Protein AF-A0A349MM87-F1 (afdb_monomer_lite)

Radius of gyration: 17.18 Å; chains: 1; bounding box: 36×29×49 Å

Secondary structure (DSSP, 8-state):
-HHHHHSTTS----HHHHHHHHHHHHHHHHHHHHHHHHHHHHS-HHHHHHIIIIIHHHHHHHHHHHHHHHHHHH-------

Structure (mmCIF, N/CA/C/O backbone):
data_AF-A0A349MM87-F1
#
_entry.id   AF-A0A349MM87-F1
#
loop_
_atom_site.group_PDB
_atom_site.id
_atom_site.type_symbol
_atom_site.label_atom_id
_atom_site.label_alt_id
_atom_site.label_comp_id
_atom_site.label_asym_id
_atom_site.label_entity_id
_atom_site.label_seq_id
_atom_site.pdbx_PDB_ins_code
_atom_site.Cartn_x
_atom_site.Cartn_y
_atom_site.Cartn_z
_atom_site.occupancy
_atom_site.B_iso_or_equiv
_atom_site.auth_seq_id
_atom_site.auth_comp_id
_atom_site.auth_asym_id
_atom_site.auth_atom_id
_atom_site.pdbx_PDB_model_num
ATOM 1 N N . ASN A 1 1 ? -9.945 -22.500 12.004 1.00 50.44 1 ASN A N 1
ATOM 2 C CA . ASN A 1 1 ? -9.406 -21.121 11.923 1.00 50.44 1 ASN A CA 1
ATOM 3 C C . ASN A 1 1 ? -8.093 -21.022 12.694 1.00 50.44 1 ASN A C 1
ATOM 5 O O . ASN A 1 1 ? -8.100 -20.690 13.872 1.00 50.44 1 ASN A O 1
ATOM 9 N N . LEU A 1 2 ? -6.974 -21.346 12.036 1.00 55.41 2 LEU A N 1
ATOM 10 C CA . LEU A 1 2 ? -5.628 -21.415 12.635 1.00 55.41 2 LEU A CA 1
ATOM 11 C C . LEU A 1 2 ? -5.141 -20.073 13.203 1.00 55.41 2 LEU A C 1
ATOM 13 O O . LEU A 1 2 ? -4.514 -20.041 14.255 1.00 55.41 2 LEU A O 1
ATOM 17 N N . ILE A 1 3 ? -5.528 -18.964 12.572 1.00 57.31 3 ILE A N 1
ATOM 18 C CA . ILE A 1 3 ? -5.176 -17.609 13.023 1.00 57.31 3 ILE A CA 1
ATOM 19 C C . ILE A 1 3 ? -5.842 -17.280 14.375 1.00 57.31 3 ILE A C 1
ATOM 21 O O . ILE A 1 3 ? -5.223 -16.668 15.240 1.00 57.31 3 ILE A O 1
ATOM 25 N N . LYS A 1 4 ? -7.065 -17.780 14.618 1.00 53.12 4 LYS A N 1
ATOM 26 C CA . LYS A 1 4 ? -7.788 -17.617 15.895 1.00 53.12 4 LYS A CA 1
ATOM 27 C C . LYS A 1 4 ? -7.182 -18.462 17.026 1.00 53.12 4 LYS A C 1
ATOM 29 O O . LYS A 1 4 ? -7.270 -18.077 18.184 1.00 53.12 4 LYS A O 1
ATOM 34 N N . ALA A 1 5 ? -6.552 -19.590 16.689 1.00 60.47 5 ALA A N 1
ATOM 35 C CA . ALA A 1 5 ? -5.919 -20.490 17.655 1.00 60.47 5 ALA A CA 1
ATOM 36 C C . ALA A 1 5 ? -4.526 -20.008 18.094 1.00 60.47 5 ALA A C 1
ATOM 38 O O . ALA A 1 5 ? -4.154 -20.211 19.243 1.00 60.47 5 ALA A O 1
ATOM 39 N N . MET A 1 6 ? -3.777 -19.325 17.221 1.00 58.38 6 MET A N 1
ATOM 40 C CA . MET A 1 6 ? -2.465 -18.769 17.587 1.00 58.38 6 MET A CA 1
ATOM 41 C C . MET A 1 6 ? -2.555 -17.493 18.437 1.00 58.38 6 MET A C 1
ATOM 43 O O . MET A 1 6 ? -1.598 -17.152 19.123 1.00 58.38 6 MET A O 1
ATOM 47 N N . MET A 1 7 ? -3.692 -16.787 18.409 1.00 57.66 7 MET A N 1
ATOM 48 C CA . MET A 1 7 ? -3.866 -15.481 19.067 1.00 57.66 7 MET A CA 1
ATOM 49 C C . MET A 1 7 ? -4.953 -15.474 20.157 1.00 57.66 7 MET A C 1
ATOM 51 O O . MET A 1 7 ? -5.321 -14.427 20.692 1.00 57.66 7 MET A O 1
ATOM 55 N N . GLY A 1 8 ? -5.492 -16.646 20.492 1.00 57.34 8 GLY A N 1
ATOM 56 C CA . GLY A 1 8 ? -6.561 -16.799 21.469 1.00 57.34 8 GLY A CA 1
ATOM 57 C C . GLY A 1 8 ? -6.034 -16.858 22.897 1.00 57.34 8 GLY A C 1
ATOM 58 O O . GLY A 1 8 ? -5.792 -17.952 23.382 1.00 57.34 8 GLY A O 1
ATOM 59 N N . SER A 1 9 ? -5.893 -15.701 23.562 1.00 50.72 9 SER A N 1
ATOM 60 C CA . SER A 1 9 ? -6.245 -15.571 24.995 1.00 50.72 9 SER A CA 1
ATOM 61 C C . SER A 1 9 ? -6.178 -14.148 25.580 1.00 50.72 9 SER A C 1
ATOM 63 O O . SER A 1 9 ? -6.559 -13.993 26.738 1.00 50.72 9 SER A O 1
ATOM 65 N N . LYS A 1 10 ? -5.686 -13.109 24.879 1.00 43.28 10 LYS A N 1
ATOM 66 C CA . LYS A 1 10 ? -5.432 -11.805 25.546 1.00 43.28 10 LYS A CA 1
ATOM 67 C C . LYS A 1 10 ? -5.999 -10.533 24.926 1.00 43.28 10 LYS A C 1
ATOM 69 O O . LYS A 1 10 ? -5.855 -9.488 25.544 1.00 43.28 10 LYS A O 1
ATOM 74 N N . MET A 1 11 ? -6.681 -10.573 23.787 1.00 47.38 11 MET A N 1
ATOM 75 C CA . MET A 1 11 ? -7.328 -9.363 23.278 1.00 47.38 11 MET A CA 1
ATOM 76 C C . MET A 1 11 ? -8.695 -9.684 22.696 1.00 47.38 11 MET A C 1
ATOM 78 O O . MET A 1 11 ? -8.808 -10.197 21.585 1.00 47.38 11 MET A O 1
ATOM 82 N N . GLN A 1 12 ? -9.736 -9.313 23.439 1.00 47.41 12 GLN A N 1
ATOM 83 C CA . GLN A 1 12 ? -11.056 -9.005 22.896 1.00 47.41 12 GLN A CA 1
ATOM 84 C C . GLN A 1 12 ? -10.955 -7.753 21.998 1.00 47.41 12 GLN A C 1
ATOM 86 O O . GLN A 1 12 ? -11.582 -6.730 22.243 1.00 47.41 12 GLN A O 1
ATOM 91 N N . MET A 1 13 ? -10.119 -7.783 20.958 1.00 51.09 13 MET A N 1
ATOM 92 C CA . MET A 1 13 ? -10.156 -6.745 19.935 1.00 51.09 13 MET A CA 1
ATOM 93 C C . MET A 1 13 ? -11.406 -6.997 19.098 1.00 51.09 13 MET A C 1
ATOM 95 O O . MET A 1 13 ? -11.430 -7.925 18.292 1.00 51.09 13 MET A O 1
ATOM 99 N N . LYS A 1 14 ? -12.443 -6.192 19.357 1.00 55.22 14 LYS A N 1
ATOM 100 C CA . LYS A 1 14 ? -13.693 -6.032 18.594 1.00 55.22 14 LYS A CA 1
ATOM 101 C C . LYS A 1 14 ? -13.523 -6.531 17.150 1.00 55.22 14 LYS A C 1
ATOM 103 O O . LYS A 1 14 ? -12.700 -5.978 16.420 1.00 55.22 14 LYS A O 1
ATOM 108 N N . ASP A 1 15 ? -14.304 -7.526 16.716 1.00 63.50 15 ASP A N 1
ATOM 109 C CA . ASP A 1 15 ? -14.181 -8.170 15.387 1.00 63.50 15 ASP A CA 1
ATOM 110 C C . ASP A 1 15 ? -14.147 -7.166 14.206 1.00 63.50 15 ASP A C 1
ATOM 112 O O . ASP A 1 15 ? -13.567 -7.423 13.151 1.00 63.50 15 ASP A O 1
ATOM 116 N N . SER A 1 16 ? -14.712 -5.970 14.405 1.00 65.44 16 SER A N 1
ATOM 117 C CA . SER A 1 16 ? -14.643 -4.835 13.476 1.00 65.44 16 SER A CA 1
ATOM 118 C C . SER A 1 16 ? -13.208 -4.404 13.125 1.00 65.44 16 SER A C 1
ATOM 120 O O . SER A 1 16 ? -12.927 -4.093 11.966 1.00 65.44 16 SER A O 1
ATOM 122 N N . LEU A 1 17 ? -12.273 -4.416 14.083 1.00 69.56 17 LEU A N 1
ATOM 123 C CA . LEU A 1 17 ? -10.892 -3.986 13.842 1.00 69.56 17 LEU A CA 1
ATOM 124 C C . LEU A 1 17 ? -10.126 -5.009 12.994 1.00 69.56 17 LEU A C 1
ATOM 126 O O . LEU A 1 17 ? -9.392 -4.626 12.084 1.00 69.56 17 LEU A O 1
ATOM 130 N 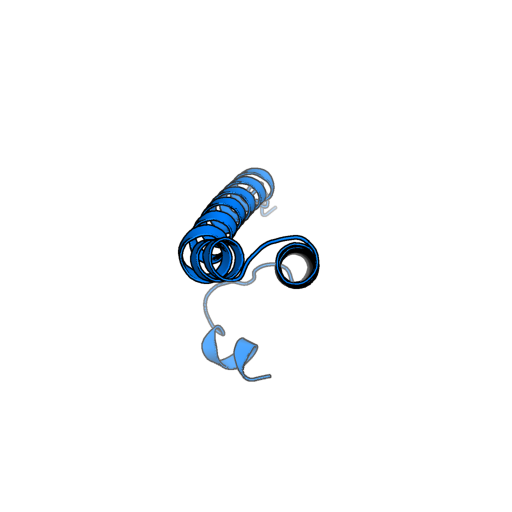N . TRP A 1 18 ? -10.374 -6.302 13.218 1.00 70.94 18 TRP A N 1
ATOM 131 C CA . TRP A 1 18 ? -9.814 -7.390 12.414 1.00 70.94 18 TRP A CA 1
ATOM 132 C C . TRP A 1 18 ? -10.228 -7.301 10.945 1.00 70.94 18 TRP A C 1
ATOM 134 O O . TRP A 1 18 ? -9.382 -7.438 10.063 1.00 70.94 18 TRP A O 1
ATOM 144 N N . ASN A 1 19 ? -11.497 -6.992 10.668 1.00 75.19 19 ASN A N 1
ATOM 145 C CA . ASN A 1 19 ? -11.963 -6.786 9.295 1.00 75.19 19 ASN A CA 1
ATOM 146 C C . ASN A 1 19 ? -11.308 -5.566 8.632 1.00 75.19 19 ASN A C 1
ATOM 148 O O . ASN A 1 19 ? -10.932 -5.639 7.463 1.00 75.19 19 ASN A O 1
ATOM 152 N N . LYS A 1 20 ? -11.109 -4.463 9.367 1.00 76.50 20 LYS A N 1
ATOM 153 C CA . LYS A 1 20 ? -10.410 -3.271 8.850 1.00 76.50 20 LYS A CA 1
ATOM 154 C C . LYS A 1 20 ? -8.935 -3.542 8.546 1.00 76.50 20 LYS A C 1
ATOM 156 O O . LYS A 1 20 ? -8.438 -3.106 7.506 1.00 76.50 20 LYS A O 1
ATOM 161 N N . LEU A 1 21 ? -8.254 -4.279 9.423 1.00 78.06 21 LEU A N 1
ATOM 162 C CA . LEU A 1 21 ? -6.881 -4.746 9.214 1.00 78.06 21 LEU A CA 1
ATOM 163 C C . LEU A 1 21 ? -6.800 -5.627 7.965 1.00 78.06 21 LEU A C 1
ATOM 165 O O . LEU A 1 21 ? -5.995 -5.359 7.076 1.00 78.06 21 LEU A O 1
ATOM 169 N N . ASN A 1 22 ? -7.683 -6.618 7.853 1.00 82.56 22 ASN A N 1
ATOM 170 C CA . ASN A 1 22 ? -7.688 -7.545 6.726 1.00 82.56 22 ASN A CA 1
ATOM 171 C C . ASN A 1 22 ? -7.998 -6.837 5.393 1.00 82.56 22 ASN A C 1
ATOM 173 O O . ASN A 1 22 ? -7.334 -7.088 4.391 1.00 82.56 22 ASN A O 1
ATOM 177 N N . LEU A 1 23 ? -8.940 -5.886 5.384 1.00 83.50 23 LEU A N 1
ATOM 178 C CA . LEU A 1 23 ? -9.246 -5.070 4.204 1.00 83.50 23 LEU A CA 1
ATOM 179 C C . LEU A 1 23 ? -8.069 -4.164 3.810 1.00 83.50 23 LEU A C 1
ATOM 181 O O . LEU A 1 23 ? -7.775 -4.016 2.626 1.00 83.50 23 LEU A O 1
ATOM 185 N N . SER A 1 24 ? -7.366 -3.595 4.794 1.00 84.44 24 SER A N 1
ATOM 186 C CA . SER A 1 24 ? -6.163 -2.788 4.547 1.00 84.44 24 SER A CA 1
ATOM 187 C C . SER A 1 24 ? -5.040 -3.625 3.938 1.00 84.44 24 SER A C 1
ATOM 189 O O . SER A 1 24 ? -4.378 -3.175 3.006 1.00 84.44 24 SER A O 1
ATOM 191 N N . TRP A 1 25 ? -4.853 -4.853 4.428 1.00 86.25 25 TRP A N 1
ATOM 192 C CA . TRP A 1 25 ? -3.916 -5.815 3.852 1.00 86.25 25 TRP A CA 1
ATOM 193 C C . TRP A 1 25 ? -4.320 -6.200 2.427 1.00 86.25 25 TRP A C 1
ATOM 195 O O . TRP A 1 25 ? -3.498 -6.102 1.522 1.00 86.25 25 TRP A O 1
ATOM 205 N N . ALA A 1 26 ? -5.586 -6.548 2.186 1.00 89.25 26 ALA A N 1
ATOM 206 C CA . ALA A 1 26 ? -6.074 -6.851 0.841 1.00 89.25 26 ALA A CA 1
ATOM 207 C C . ALA A 1 26 ? -5.815 -5.688 -0.137 1.00 89.25 26 ALA A C 1
ATOM 209 O O . ALA A 1 26 ? -5.273 -5.905 -1.220 1.00 89.25 26 ALA A O 1
ATOM 210 N N . GLY A 1 27 ? -6.117 -4.449 0.271 1.00 91.38 27 GLY A N 1
ATOM 211 C CA . GLY A 1 27 ? -5.836 -3.248 -0.519 1.00 91.38 27 GLY A CA 1
ATOM 212 C C . GLY A 1 27 ? -4.343 -3.027 -0.770 1.00 91.38 27 GLY A C 1
ATOM 213 O O . GLY A 1 27 ? -3.952 -2.732 -1.898 1.00 91.38 27 GLY A O 1
ATOM 214 N N . PHE A 1 28 ? -3.497 -3.228 0.244 1.00 87.75 28 PHE A N 1
ATOM 215 C CA . PHE A 1 28 ? -2.045 -3.103 0.109 1.00 87.75 28 PHE A CA 1
ATOM 216 C C . PHE A 1 28 ? -1.469 -4.105 -0.891 1.00 87.75 28 PHE A C 1
ATOM 218 O O . PHE A 1 28 ? -0.707 -3.709 -1.768 1.00 87.75 28 PHE A O 1
ATOM 225 N N . PHE A 1 29 ? -1.859 -5.380 -0.808 1.00 88.94 29 PHE A N 1
ATOM 226 C CA . PHE A 1 29 ? -1.393 -6.407 -1.745 1.00 88.94 29 PHE A CA 1
ATOM 227 C C . PHE A 1 29 ? -1.892 -6.164 -3.165 1.00 88.94 29 PHE A C 1
ATOM 229 O O . PHE A 1 29 ? -1.134 -6.351 -4.116 1.00 88.94 29 PHE A O 1
ATOM 236 N N . LEU A 1 30 ? -3.135 -5.707 -3.321 1.00 93.56 30 LEU A N 1
ATOM 237 C CA . LEU A 1 30 ? -3.703 -5.393 -4.629 1.00 93.56 30 LEU A CA 1
ATOM 238 C C . LEU A 1 30 ? -2.992 -4.187 -5.261 1.00 93.56 30 LEU A C 1
ATOM 240 O O . LEU A 1 30 ? -2.629 -4.228 -6.438 1.00 93.56 30 LEU A O 1
ATOM 244 N N . PHE A 1 31 ? -2.700 -3.157 -4.464 1.00 91.19 31 PHE A N 1
ATOM 245 C CA . PHE A 1 31 ? -1.904 -2.006 -4.883 1.00 91.19 31 PHE A CA 1
ATOM 246 C C . PHE A 1 31 ? -0.470 -2.408 -5.248 1.00 91.19 31 PHE A C 1
ATOM 248 O O . PHE A 1 31 ? -0.023 -2.105 -6.350 1.00 91.19 31 PHE A O 1
ATOM 255 N N . MET A 1 32 ? 0.221 -3.153 -4.380 1.00 88.81 32 MET A N 1
ATOM 256 C CA . MET A 1 32 ? 1.566 -3.688 -4.634 1.00 88.81 32 MET A CA 1
ATOM 257 C C . MET A 1 32 ? 1.619 -4.526 -5.913 1.00 88.81 32 MET A C 1
ATOM 259 O O . MET A 1 32 ? 2.528 -4.349 -6.721 1.00 88.81 32 MET A O 1
ATOM 263 N N . GLY A 1 33 ? 0.644 -5.413 -6.121 1.00 90.06 33 GLY A N 1
ATOM 264 C CA . GLY A 1 33 ? 0.545 -6.234 -7.327 1.00 90.06 33 GLY A CA 1
ATOM 265 C C . GLY A 1 33 ? 0.341 -5.393 -8.587 1.00 90.06 33 GLY A C 1
ATOM 266 O O . GLY A 1 33 ? 1.030 -5.600 -9.584 1.00 90.06 33 GLY A O 1
ATOM 267 N N . SER A 1 34 ? -0.542 -4.395 -8.517 1.00 93.25 34 SER A N 1
ATOM 268 C CA . SER A 1 34 ? -0.799 -3.462 -9.623 1.00 93.25 34 SER A CA 1
ATOM 269 C C . SER A 1 34 ? 0.446 -2.648 -9.974 1.00 93.25 34 SER A C 1
ATOM 271 O O . SER A 1 34 ? 0.807 -2.533 -11.144 1.00 93.25 34 SER A O 1
ATOM 273 N N . LEU A 1 35 ? 1.147 -2.135 -8.960 1.00 90.06 35 LEU A N 1
ATOM 274 C CA . LEU A 1 35 ? 2.387 -1.384 -9.138 1.00 90.06 35 LEU A CA 1
ATOM 275 C C . LEU A 1 35 ? 3.501 -2.276 -9.692 1.00 90.06 35 LEU A C 1
ATOM 277 O O . LEU A 1 35 ? 4.256 -1.846 -10.558 1.00 90.06 35 LEU A O 1
ATOM 281 N N . ASN A 1 36 ? 3.571 -3.536 -9.257 1.00 89.75 36 ASN A N 1
ATOM 282 C CA . ASN A 1 36 ? 4.534 -4.500 -9.777 1.00 89.75 36 ASN A CA 1
ATOM 283 C C . ASN A 1 36 ? 4.315 -4.792 -11.267 1.00 89.75 36 ASN A C 1
ATOM 285 O O . ASN A 1 36 ? 5.280 -4.755 -12.027 1.00 89.75 36 ASN A O 1
ATOM 289 N N . LEU A 1 37 ? 3.066 -5.024 -11.684 1.00 90.62 37 LEU A N 1
ATOM 290 C CA . LEU A 1 37 ? 2.701 -5.201 -13.093 1.00 90.62 37 LEU A CA 1
ATOM 291 C C . LEU A 1 37 ? 3.030 -3.947 -13.907 1.00 90.62 37 LEU A C 1
ATOM 293 O O . LEU A 1 37 ? 3.685 -4.043 -14.941 1.00 90.62 37 LEU A O 1
ATOM 297 N N . TYR A 1 38 ? 2.640 -2.767 -13.418 1.00 91.38 38 TYR A N 1
ATOM 298 C CA . TYR A 1 38 ? 2.943 -1.501 -14.085 1.00 91.38 38 TYR A CA 1
ATOM 299 C C . TYR A 1 38 ? 4.448 -1.320 -14.304 1.00 91.38 38 TYR A C 1
ATOM 301 O O . TYR A 1 38 ? 4.871 -1.002 -15.417 1.00 91.38 38 TYR A O 1
ATOM 309 N N . VAL A 1 39 ? 5.254 -1.577 -13.268 1.00 89.75 39 VAL A N 1
ATOM 310 C CA . VAL A 1 39 ? 6.711 -1.462 -13.354 1.00 89.75 39 VAL A CA 1
ATOM 311 C C . VAL A 1 39 ? 7.293 -2.492 -14.324 1.00 89.75 39 VAL A C 1
ATOM 313 O O . VAL A 1 39 ? 8.154 -2.149 -1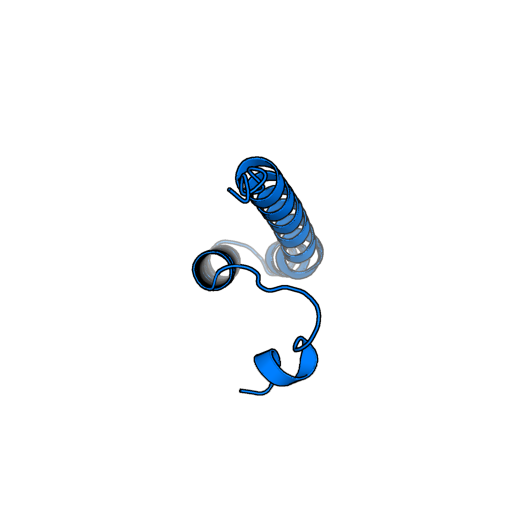5.128 1.00 89.75 39 VAL A O 1
ATOM 316 N N . ALA A 1 40 ? 6.793 -3.729 -14.287 1.00 88.50 40 ALA A N 1
ATOM 317 C CA . ALA A 1 40 ? 7.258 -4.809 -15.153 1.00 88.50 40 ALA A CA 1
ATOM 318 C C . ALA A 1 40 ? 6.994 -4.552 -16.648 1.00 88.50 40 ALA A C 1
ATOM 320 O O . ALA A 1 40 ? 7.799 -4.968 -17.475 1.00 88.50 40 ALA A O 1
ATOM 321 N N . PHE A 1 41 ? 5.891 -3.880 -17.000 1.00 90.69 41 PHE A N 1
ATOM 322 C CA . PHE A 1 41 ? 5.545 -3.603 -18.401 1.00 90.69 41 PHE A CA 1
ATOM 323 C C . PHE A 1 41 ? 6.101 -2.279 -18.942 1.00 90.69 41 PHE A C 1
ATOM 325 O O . PHE A 1 41 ? 6.281 -2.162 -20.150 1.00 90.69 41 PHE A O 1
ATOM 332 N N . ASN A 1 42 ? 6.353 -1.281 -18.086 1.00 90.00 42 ASN A N 1
ATOM 333 C CA . ASN A 1 42 ? 6.769 0.057 -18.533 1.00 90.00 42 ASN A CA 1
ATOM 334 C C . ASN A 1 42 ? 8.271 0.332 -18.375 1.00 90.00 42 ASN A C 1
ATOM 336 O O . ASN A 1 42 ? 8.771 1.273 -18.988 1.00 90.00 42 ASN A O 1
ATOM 340 N N . PHE A 1 43 ? 8.999 -0.445 -17.565 1.00 89.75 43 PHE A N 1
ATOM 341 C CA . PHE A 1 43 ? 10.406 -0.172 -17.261 1.00 89.75 43 PHE A CA 1
ATOM 342 C C . PHE A 1 43 ? 11.321 -1.372 -17.517 1.00 89.75 43 PHE A C 1
ATOM 344 O O . PHE A 1 43 ? 10.893 -2.521 -17.561 1.00 89.75 43 PHE A O 1
ATOM 351 N N . ASN A 1 44 ? 12.618 -1.084 -17.658 1.00 89.69 44 ASN A N 1
ATOM 352 C CA . ASN A 1 44 ? 13.658 -2.088 -17.876 1.00 89.69 44 ASN A CA 1
ATOM 353 C C . ASN A 1 44 ? 13.866 -2.997 -16.654 1.00 89.69 44 ASN A C 1
ATOM 355 O O . ASN A 1 44 ? 13.578 -2.620 -15.512 1.00 89.69 44 ASN A O 1
ATOM 359 N N . THR A 1 45 ? 14.461 -4.168 -16.898 1.00 88.12 45 THR A N 1
ATOM 360 C CA . THR A 1 45 ? 14.745 -5.202 -15.890 1.00 88.12 45 THR A CA 1
ATOM 361 C C . THR A 1 45 ? 15.475 -4.655 -14.664 1.00 88.12 45 THR A C 1
ATOM 363 O O . THR A 1 45 ? 15.118 -5.016 -13.545 1.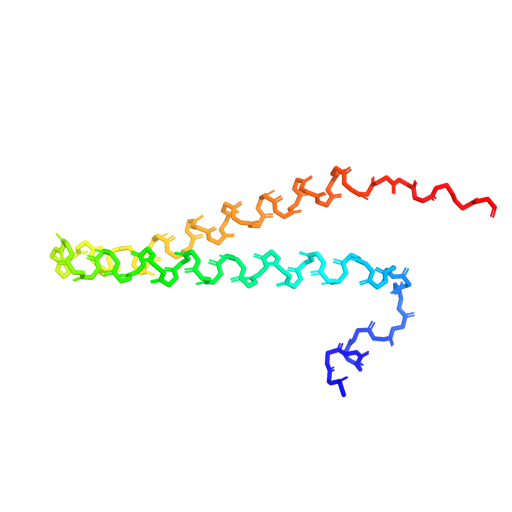00 88.12 45 THR A O 1
ATOM 366 N N . ASP A 1 46 ? 16.432 -3.738 -14.837 1.00 88.69 46 ASP A N 1
ATOM 367 C CA . ASP A 1 46 ? 17.144 -3.106 -13.720 1.00 88.69 46 ASP A CA 1
ATOM 368 C C . ASP A 1 46 ? 16.209 -2.340 -12.784 1.00 88.69 46 ASP A C 1
ATOM 370 O O . ASP A 1 46 ? 16.302 -2.470 -11.562 1.00 88.69 46 ASP A O 1
ATOM 374 N N . MET A 1 47 ? 15.266 -1.568 -13.333 1.00 86.44 47 MET A N 1
ATOM 375 C CA . MET A 1 47 ? 14.306 -0.846 -12.501 1.00 86.44 47 MET A CA 1
ATOM 376 C C . MET A 1 47 ? 13.320 -1.816 -11.841 1.00 86.44 47 MET A C 1
ATOM 378 O O . MET A 1 47 ? 13.001 -1.653 -10.666 1.00 86.44 47 MET A O 1
ATOM 382 N N . TRP A 1 48 ? 12.891 -2.862 -12.551 1.00 88.00 48 TRP A N 1
ATOM 383 C CA . TRP A 1 48 ? 12.014 -3.893 -11.994 1.00 88.00 48 TRP A CA 1
ATOM 384 C C . TRP A 1 48 ? 12.656 -4.651 -10.822 1.00 88.00 48 TRP A C 1
ATOM 386 O O . TRP A 1 48 ? 12.016 -4.834 -9.782 1.00 88.00 48 TRP A O 1
ATOM 396 N N . VAL A 1 49 ? 13.930 -5.037 -10.936 1.00 87.38 49 VAL A N 1
ATOM 397 C CA . VAL A 1 49 ? 14.675 -5.709 -9.859 1.00 87.38 49 VAL A CA 1
ATOM 398 C C . VAL A 1 49 ? 14.867 -4.776 -8.662 1.00 87.38 49 VAL A C 1
ATOM 400 O O . VAL A 1 49 ? 14.578 -5.173 -7.532 1.00 87.38 49 VAL A O 1
ATOM 403 N N . ASN A 1 50 ? 15.265 -3.519 -8.889 1.00 89.25 50 ASN A N 1
ATOM 404 C CA . ASN A 1 50 ? 15.399 -2.526 -7.817 1.00 89.25 50 ASN A CA 1
ATOM 405 C C . ASN A 1 50 ? 14.061 -2.228 -7.127 1.00 89.25 50 ASN A C 1
ATOM 407 O O . ASN A 1 50 ? 14.007 -2.126 -5.902 1.00 89.25 50 ASN A O 1
ATOM 411 N N . PHE A 1 51 ? 12.963 -2.148 -7.881 1.00 87.81 51 PHE A N 1
ATOM 412 C CA . PHE A 1 51 ? 11.621 -1.992 -7.322 1.00 87.81 51 PHE A CA 1
ATOM 413 C C . PHE A 1 51 ? 11.229 -3.193 -6.453 1.00 87.81 51 PHE A C 1
ATOM 415 O O . PHE A 1 51 ? 10.655 -3.031 -5.377 1.00 87.81 51 PHE A O 1
ATOM 422 N N . LYS A 1 52 ? 11.581 -4.409 -6.870 1.00 83.94 52 LYS A N 1
ATOM 423 C CA . LYS A 1 52 ? 11.302 -5.621 -6.095 1.00 83.94 52 LYS A CA 1
ATOM 424 C C . LYS A 1 52 ? 12.135 -5.699 -4.810 1.00 83.94 52 LYS A C 1
ATOM 426 O O . LYS A 1 52 ? 11.611 -6.125 -3.786 1.00 83.94 52 LYS A O 1
ATOM 431 N N . LEU A 1 53 ? 13.397 -5.264 -4.860 1.00 86.25 53 LEU A N 1
ATOM 432 C CA . LEU A 1 53 ? 14.326 -5.272 -3.724 1.00 86.25 53 LEU A CA 1
ATOM 433 C C . LEU A 1 53 ? 14.046 -4.138 -2.726 1.00 86.25 53 LEU A C 1
ATOM 435 O O . LEU A 1 53 ? 13.827 -4.390 -1.544 1.00 86.25 53 LEU A O 1
ATOM 439 N N . PHE A 1 54 ? 14.023 -2.892 -3.197 1.00 87.69 54 PHE A N 1
ATOM 440 C CA . PHE A 1 54 ? 13.894 -1.704 -2.348 1.00 87.69 54 PHE A CA 1
ATOM 441 C C . PHE A 1 54 ? 12.465 -1.171 -2.290 1.00 87.69 54 PHE A C 1
ATOM 443 O O . PHE A 1 54 ? 12.004 -0.762 -1.226 1.00 87.69 54 PHE A O 1
ATOM 450 N N . GLY A 1 55 ? 11.742 -1.199 -3.411 1.00 84.94 55 GLY A N 1
ATOM 451 C CA . GLY A 1 55 ? 10.362 -0.710 -3.484 1.00 84.94 55 GLY A CA 1
ATOM 452 C C . GLY A 1 55 ? 9.414 -1.524 -2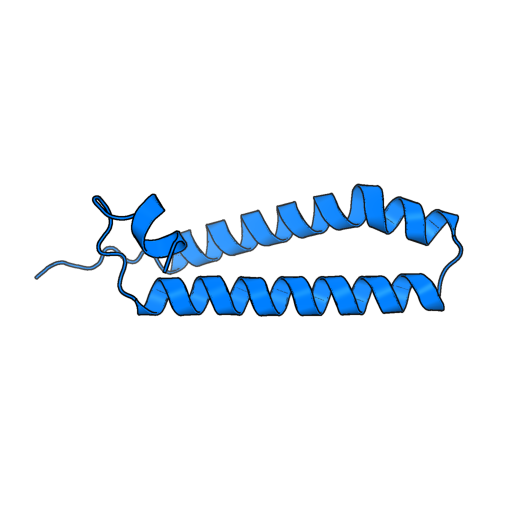.606 1.00 84.94 55 GLY A C 1
ATOM 453 O O . GLY A 1 55 ? 8.627 -0.938 -1.869 1.00 84.94 55 GLY A O 1
ATOM 454 N N . GLY A 1 56 ? 9.546 -2.854 -2.597 1.00 84.62 56 GLY A N 1
ATOM 455 C CA . GLY A 1 56 ? 8.766 -3.734 -1.720 1.00 84.62 56 GLY A CA 1
ATOM 456 C C . GLY A 1 56 ? 8.991 -3.449 -0.230 1.00 84.62 56 GLY A C 1
ATOM 457 O O . GLY A 1 56 ? 8.027 -3.298 0.518 1.00 84.62 56 GLY A O 1
ATOM 458 N N . MET A 1 57 ? 10.252 -3.305 0.196 1.00 87.81 57 MET A N 1
ATOM 459 C CA . MET A 1 57 ? 10.596 -2.943 1.579 1.00 87.81 57 MET A CA 1
ATOM 460 C C . MET A 1 57 ? 10.114 -1.535 1.953 1.00 87.81 57 MET A C 1
ATOM 462 O O . MET A 1 57 ? 9.539 -1.351 3.026 1.00 87.81 57 MET A O 1
ATOM 466 N N . GLY A 1 58 ? 10.306 -0.549 1.073 1.00 89.38 58 GLY A N 1
ATOM 467 C CA . GLY A 1 58 ? 9.859 0.826 1.296 1.00 89.38 58 GLY A CA 1
ATOM 468 C C . GLY A 1 58 ? 8.338 0.933 1.409 1.00 89.38 58 GLY A C 1
ATOM 469 O O . GLY A 1 58 ? 7.830 1.548 2.344 1.00 89.38 58 GLY A O 1
ATOM 470 N N . LEU A 1 59 ? 7.599 0.270 0.515 1.00 88.19 59 LEU A N 1
ATOM 471 C CA . LEU A 1 59 ? 6.135 0.207 0.562 1.00 88.19 59 LEU A CA 1
ATOM 472 C C . LEU A 1 59 ? 5.637 -0.462 1.840 1.00 88.19 59 LEU A C 1
ATOM 474 O O . LEU A 1 59 ? 4.675 0.015 2.438 1.00 88.19 59 LEU A O 1
ATOM 478 N N . LEU A 1 60 ? 6.299 -1.530 2.284 1.00 88.56 60 LEU A N 1
ATOM 479 C CA . LEU A 1 60 ? 5.935 -2.227 3.513 1.00 88.56 60 LEU A CA 1
ATOM 480 C C . LEU A 1 60 ? 6.178 -1.354 4.752 1.00 88.56 60 LEU A C 1
ATOM 482 O O . LEU A 1 60 ? 5.335 -1.334 5.644 1.00 88.56 60 LEU A O 1
ATOM 486 N N . LEU A 1 61 ? 7.262 -0.572 4.782 1.00 90.88 61 LEU A N 1
ATOM 487 C CA . LEU A 1 61 ? 7.503 0.428 5.830 1.00 90.88 61 LEU A CA 1
ATOM 488 C C . LEU A 1 61 ? 6.437 1.529 5.834 1.00 90.88 61 LEU A C 1
ATOM 490 O O . LEU A 1 61 ? 5.885 1.836 6.888 1.00 90.88 61 LEU A O 1
ATOM 494 N N . VAL A 1 62 ? 6.102 2.093 4.670 1.00 90.12 62 VAL A N 1
ATOM 495 C CA . VAL A 1 62 ? 5.037 3.106 4.550 1.00 90.12 62 VAL A CA 1
ATOM 496 C C . VAL A 1 62 ? 3.693 2.535 5.000 1.00 90.12 62 VAL A C 1
ATOM 498 O O . VAL A 1 62 ? 2.960 3.194 5.736 1.00 90.12 62 VAL A O 1
ATOM 501 N N . PHE A 1 63 ? 3.380 1.296 4.619 1.00 87.81 63 PHE A N 1
ATOM 502 C CA . PHE A 1 63 ? 2.169 0.614 5.060 1.00 87.81 63 PHE A CA 1
ATOM 503 C C . PHE A 1 63 ? 2.171 0.358 6.566 1.00 87.81 63 PHE A C 1
ATOM 505 O O . PHE A 1 63 ? 1.161 0.613 7.214 1.00 87.81 63 PHE A O 1
ATOM 512 N N . ALA A 1 64 ? 3.292 -0.079 7.142 1.00 87.56 64 ALA A N 1
ATOM 513 C CA . ALA A 1 64 ? 3.424 -0.278 8.581 1.00 87.56 64 ALA A CA 1
ATOM 514 C C . ALA A 1 64 ? 3.242 1.036 9.356 1.00 87.56 64 ALA A C 1
ATOM 516 O O . ALA A 1 64 ? 2.517 1.056 10.347 1.00 87.56 64 ALA A O 1
ATOM 517 N N . LEU A 1 65 ? 3.818 2.145 8.879 1.00 89.06 65 LEU A N 1
ATOM 518 C CA . LEU A 1 65 ? 3.609 3.479 9.454 1.00 89.06 65 LEU A CA 1
ATOM 519 C C . LEU A 1 65 ? 2.155 3.945 9.300 1.00 89.06 65 LEU A C 1
ATOM 521 O O . LEU A 1 65 ? 1.573 4.472 10.245 1.00 89.06 65 LEU A O 1
ATOM 525 N N . GLY A 1 66 ? 1.543 3.707 8.139 1.00 85.50 66 GLY A N 1
ATOM 526 C CA . GLY A 1 66 ? 0.135 4.012 7.889 1.00 85.50 66 GLY A CA 1
ATOM 527 C C . GLY A 1 66 ? -0.807 3.202 8.781 1.00 85.50 66 GLY A C 1
ATOM 528 O O . GLY A 1 66 ? -1.750 3.759 9.338 1.00 85.50 66 GLY A O 1
ATOM 529 N N . GLN A 1 67 ? -0.525 1.911 8.977 1.00 81.75 67 GLN A N 1
ATOM 530 C CA . GLN A 1 67 ? -1.228 1.044 9.923 1.00 81.75 67 GLN A CA 1
ATOM 531 C C . GLN A 1 67 ? -1.016 1.517 11.361 1.00 81.75 67 GLN A C 1
ATOM 533 O O . GLN A 1 67 ? -1.992 1.643 12.091 1.00 81.75 67 GLN A O 1
ATOM 538 N N . ALA A 1 68 ? 0.215 1.849 11.757 1.00 83.56 68 ALA A N 1
ATOM 539 C CA . ALA A 1 68 ? 0.515 2.377 13.085 1.00 83.56 68 ALA A CA 1
ATOM 540 C C . ALA A 1 68 ? -0.232 3.691 13.355 1.00 83.56 68 ALA A C 1
ATOM 542 O O . ALA A 1 68 ? -0.793 3.858 14.432 1.00 83.56 68 ALA A O 1
ATOM 543 N N . PHE A 1 69 ? -0.316 4.589 12.371 1.00 82.38 69 PHE A N 1
ATOM 544 C CA . PHE A 1 69 ? -1.076 5.833 12.484 1.00 82.38 69 PHE A CA 1
ATOM 545 C C . PHE A 1 69 ? -2.591 5.596 12.508 1.00 82.38 69 PHE A C 1
ATOM 547 O O . PHE A 1 69 ? -3.300 6.193 13.316 1.00 82.38 69 PHE A O 1
ATOM 554 N N . LEU A 1 70 ? -3.108 4.706 11.654 1.00 74.88 70 LEU A N 1
ATOM 555 C CA . LEU A 1 70 ? -4.524 4.326 11.655 1.00 74.88 70 LEU A CA 1
ATOM 556 C C . LEU A 1 70 ? -4.936 3.696 12.980 1.00 74.88 70 LEU A C 1
ATOM 558 O O . LEU A 1 70 ? -6.007 4.031 13.486 1.00 74.88 70 LEU A O 1
ATOM 562 N N . LEU A 1 71 ? -4.089 2.826 13.530 1.00 74.00 71 LEU A N 1
ATOM 563 C CA . LEU A 1 71 ? -4.253 2.242 14.853 1.00 74.00 71 LEU A CA 1
ATOM 564 C C . LEU A 1 71 ? -4.156 3.326 15.925 1.00 74.00 71 LEU A C 1
ATOM 566 O O . LEU A 1 71 ? -5.074 3.427 16.717 1.00 74.00 71 LEU A O 1
ATOM 570 N N . ALA A 1 72 ? -3.156 4.208 15.909 1.00 75.88 72 ALA A N 1
ATOM 571 C CA . ALA A 1 72 ? -3.061 5.317 16.865 1.00 75.88 72 ALA A CA 1
ATOM 572 C C . ALA A 1 72 ? -4.293 6.242 16.836 1.00 75.88 72 ALA A C 1
ATOM 574 O O . ALA A 1 72 ? -4.704 6.761 17.867 1.00 75.88 72 ALA A O 1
ATOM 575 N N . LYS A 1 73 ? -4.914 6.419 15.664 1.00 65.94 73 LYS A N 1
ATOM 576 C CA . LYS A 1 73 ? -6.122 7.233 15.481 1.00 65.94 73 LYS A CA 1
ATOM 577 C C . LYS A 1 73 ? -7.427 6.497 15.833 1.00 65.94 73 LYS A C 1
ATOM 579 O O . LYS A 1 73 ? -8.407 7.154 16.168 1.00 65.94 73 LYS A O 1
ATOM 584 N N . HIS A 1 74 ? -7.467 5.165 15.728 1.00 62.72 74 HIS A N 1
ATOM 585 C CA . HIS A 1 74 ? -8.653 4.336 16.019 1.00 62.72 74 HIS A CA 1
ATOM 586 C C . HIS A 1 74 ? -8.578 3.564 17.338 1.00 62.72 74 HIS A C 1
ATOM 588 O O . HIS A 1 74 ? -9.590 3.012 17.765 1.00 62.72 74 HIS A O 1
ATOM 594 N N . ILE A 1 75 ? -7.431 3.567 18.015 1.00 55.41 75 ILE A N 1
ATOM 595 C CA . ILE A 1 75 ? -7.334 3.377 19.460 1.00 55.41 75 ILE A CA 1
ATOM 596 C C . ILE A 1 75 ? -7.857 4.681 20.070 1.00 55.41 75 ILE A C 1
ATOM 598 O O . ILE A 1 75 ? -7.147 5.486 20.657 1.00 55.41 75 ILE A O 1
ATOM 602 N N . THR A 1 76 ? -9.145 4.932 19.869 1.00 46.44 76 THR A N 1
ATOM 603 C CA . THR A 1 76 ? -9.924 5.577 20.912 1.00 46.44 76 THR A CA 1
ATOM 604 C C . THR A 1 76 ? -9.830 4.604 22.086 1.00 46.44 76 THR A C 1
ATOM 606 O O . THR A 1 76 ? -10.044 3.405 21.855 1.00 46.44 76 THR A O 1
ATOM 609 N N . PRO A 1 77 ? -9.487 5.043 23.310 1.00 44.91 77 PRO A N 1
ATOM 610 C CA . PRO A 1 77 ? -9.855 4.261 24.478 1.00 44.91 77 PRO A CA 1
ATOM 611 C C . PRO A 1 77 ? -11.319 3.896 24.249 1.00 44.91 77 PRO A C 1
ATOM 613 O O . PRO A 1 77 ? -12.146 4.779 24.016 1.00 44.91 77 PRO A O 1
ATOM 616 N N . GLN A 1 78 ? -11.626 2.603 24.144 1.00 43.34 78 GLN A N 1
ATOM 617 C CA . GLN A 1 78 ? -12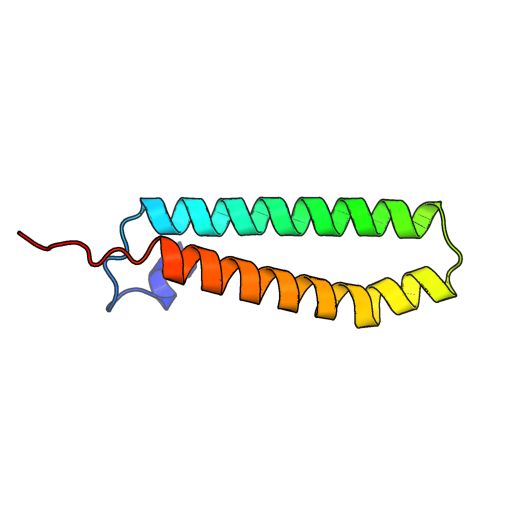.993 2.200 24.412 1.00 43.34 78 GLN A CA 1
ATOM 618 C C . GLN A 1 78 ? -13.182 2.702 25.846 1.00 43.34 78 GLN A C 1
ATOM 620 O O . GLN A 1 78 ? -12.520 2.198 26.751 1.00 43.34 78 GLN A O 1
ATOM 625 N N . GLU A 1 79 ? -13.924 3.795 26.018 1.00 45.09 79 GLU A N 1
ATOM 626 C CA . GLU A 1 79 ? -14.563 4.092 27.289 1.00 45.09 79 GLU A CA 1
ATOM 627 C C . GLU A 1 79 ? -15.385 2.835 27.583 1.00 45.09 79 GLU A C 1
ATOM 629 O O . GLU A 1 79 ? -16.403 2.570 26.945 1.00 45.09 79 GLU A O 1
ATOM 634 N N . GLU A 1 80 ? -14.809 1.956 28.399 1.00 37.09 80 GLU A N 1
ATOM 635 C CA . GLU A 1 80 ? -15.531 0.869 29.034 1.00 37.09 80 GLU A CA 1
ATOM 636 C C . GLU A 1 80 ? -16.386 1.546 30.109 1.00 37.09 80 GLU A C 1
ATOM 638 O O . GLU A 1 80 ? -15.873 1.948 31.153 1.00 37.09 80 GLU A O 1
ATOM 643 N N . GLU A 1 81 ? -17.655 1.783 29.762 1.00 33.62 81 GLU A N 1
ATOM 644 C CA . GLU A 1 81 ? -18.752 2.049 30.704 1.00 33.62 81 GLU A CA 1
ATOM 645 C C . GLU A 1 81 ? -18.990 0.837 31.616 1.00 33.62 81 GLU A C 1
ATOM 647 O O . GLU A 1 81 ? -19.003 -0.306 31.094 1.00 33.62 81 GLU A O 1
#

pLDDT: me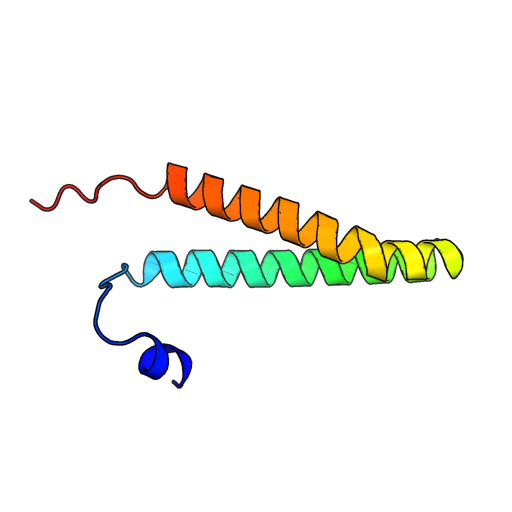an 75.69, std 16.9, range [33.62, 93.56]

Sequence (81 aa):
NLIKAMMGSKMQMKDSLWNKLNLSWAGFFLFMGSLNLYVAFNFNTDMWVNFKLFGGMGLLLVFALGQAFLLAKHITPQEEE

Foldseek 3Di:
DVVCVVPPDPDPPPVVVVVVVVVLVVVLVVVLVVVLVVCVVPHDPVSSVCCVVPVVVVSVVVSVVVVVVVCVVPPPPPPPD